Protein AF-A0A812JSF9-F1 (afdb_monomer)

Secondary structure (DSSP, 8-state):
-PPP---TTGGGGGS-HHHHHHHHHHH-S-EEEEEEEEEEETTEEEEEEEEEEEEEEE--EE-TTSS-EEEEEEE-TTTSPTTPEEPTTS-EEEEEEEE-TTTTT-TT-TTEEEEEETTEEEEEETTTTT-----EEEEEEE---PPP-

Solvent-accessible surface area (backbone atoms only — not comparable to full-atom values): 8329 Å² total; per-residue (Å²): 134,82,80,78,80,71,76,79,56,71,83,56,61,76,60,56,69,69,57,33,44,50,27,51,42,68,54,22,12,52,32,39,28,44,32,41,39,26,38,51,45,93,95,38,76,82,53,69,41,79,70,54,78,42,61,40,36,36,46,29,37,60,30,97,80,57,68,35,34,34,36,34,37,37,17,49,74,96,72,49,69,89,92,42,48,80,43,96,87,59,32,27,36,37,78,61,48,71,30,35,94,91,42,53,45,28,66,79,40,90,61,23,32,43,44,37,38,93,88,38,45,38,37,26,38,57,55,58,86,79,48,58,59,48,39,41,37,53,75,44,77,52,64,65,55,68,44,76,105

Foldseek 3Di:
DDDDPPPPVVVQQPDDLVQQVVLVLQQAFWWWFWKWKFAADDVHFADTDGDDTFIKIWHWAQDPVNAKTWIKIWGAPPPDDPPFDQDPVRITMDTQGIDGSVPPQPSPPPQKGKGGDHQWIKIDGPPVVRGHHIIMIGPDTDDGDRHRD

Mean predicted aligned error: 10.15 Å

Nearest PDB structures (foldseek):
  2y8g-assembly1_A  TM=5.205E-01  e=1.003E-01  Homo sapiens
  4nam-assembly1_A  TM=3.315E-01  e=2.553E+00  Bacillus anthracis
  3h2t-assembly1_A  TM=2.902E-01  e=2.296E+00  Tequatrovirus T4

Sequence (149 aa):
MAAAASSTWAPRAAAAAEVQWQHFLDLCGTWRGVWQRFGAEEGSSKVLKPTRHFQAFCVPCAAADGRSVHHVNRYPPLVAPPGGRKMANGLTEVDFGRFDPGSFQTPFGPQSQAVYGPGWAGIGPKDLQGSERIAVELVSRMAATTCKL

pLDDT: mean 70.13, std 16.52, range [29.77, 92.38]

Radius of gyration: 15.52 Å; Cα contacts (8 Å, |Δi|>4): 315; chains: 1; bounding box: 49×27×38 Å

Structure (mmCIF, N/CA/C/O backbone):
data_AF-A0A812JSF9-F1
#
_entry.id   AF-A0A812JSF9-F1
#
loop_
_atom_site.group_PDB
_atom_site.id
_atom_site.type_symbol
_atom_site.label_atom_id
_atom_site.label_alt_id
_atom_site.label_comp_id
_atom_site.label_asym_id
_atom_site.label_entity_id
_atom_site.label_seq_id
_atom_site.pdbx_PDB_ins_code
_atom_site.Cartn_x
_atom_site.Cartn_y
_atom_site.Cartn_z
_atom_site.occupancy
_atom_site.B_iso_or_equiv
_atom_site.auth_seq_id
_atom_site.auth_comp_id
_atom_site.auth_asym_id
_atom_site.auth_atom_id
_atom_site.pdbx_PDB_model_num
ATOM 1 N N . MET A 1 1 ? 30.347 -14.113 3.000 1.00 33.53 1 MET A N 1
ATOM 2 C CA . MET A 1 1 ? 29.769 -13.676 1.711 1.00 33.53 1 MET A CA 1
ATOM 3 C C . MET A 1 1 ? 28.290 -13.402 1.935 1.00 33.53 1 MET A C 1
ATOM 5 O O . MET A 1 1 ? 27.550 -14.348 2.160 1.00 33.53 1 MET A O 1
ATOM 9 N N . ALA A 1 2 ? 27.874 -12.135 1.986 1.00 29.77 2 ALA A N 1
ATOM 10 C CA . ALA A 1 2 ? 2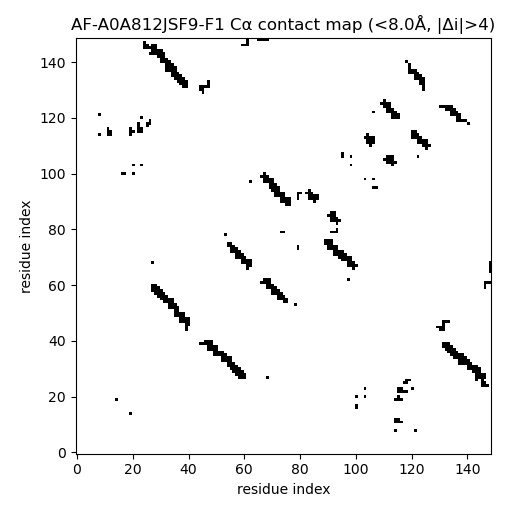6.455 -11.787 2.043 1.00 29.77 2 ALA A CA 1
ATOM 11 C C . ALA A 1 2 ? 25.884 -11.879 0.623 1.00 29.77 2 ALA A C 1
ATOM 13 O O . ALA A 1 2 ? 26.437 -11.274 -0.295 1.00 29.77 2 ALA A O 1
ATOM 14 N N . ALA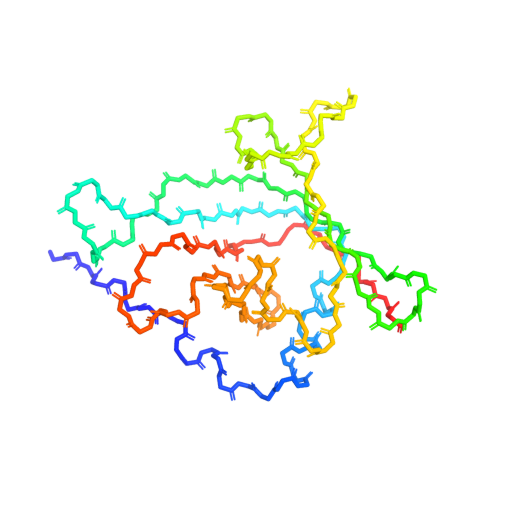 A 1 3 ? 24.830 -12.673 0.435 1.00 31.08 3 ALA A N 1
ATOM 15 C CA . ALA A 1 3 ? 24.120 -12.748 -0.832 1.00 31.08 3 ALA A CA 1
ATOM 16 C C . ALA A 1 3 ? 23.564 -11.357 -1.165 1.00 31.08 3 ALA A C 1
ATOM 18 O O . ALA A 1 3 ? 22.796 -10.792 -0.386 1.00 31.08 3 ALA A O 1
ATOM 19 N N . ALA A 1 4 ? 23.975 -10.797 -2.303 1.00 34.03 4 ALA A N 1
ATOM 20 C CA . ALA A 1 4 ? 23.327 -9.622 -2.856 1.00 34.03 4 ALA A CA 1
ATOM 21 C C . ALA A 1 4 ? 21.857 -9.984 -3.093 1.00 34.03 4 ALA A C 1
ATOM 23 O O . ALA A 1 4 ? 21.561 -10.918 -3.842 1.00 34.03 4 ALA A O 1
ATOM 24 N N . ALA A 1 5 ? 20.943 -9.285 -2.422 1.00 37.16 5 ALA A N 1
ATOM 25 C CA . ALA A 1 5 ? 19.525 -9.384 -2.714 1.00 37.16 5 ALA A CA 1
ATOM 26 C C . ALA A 1 5 ? 19.319 -8.858 -4.141 1.00 37.16 5 ALA A C 1
ATOM 28 O O . ALA A 1 5 ? 19.220 -7.655 -4.365 1.00 37.16 5 ALA A O 1
ATOM 29 N N . SER A 1 6 ? 19.337 -9.767 -5.118 1.00 38.78 6 SER A N 1
ATOM 30 C CA . SER A 1 6 ? 18.826 -9.518 -6.463 1.00 38.78 6 SER A CA 1
ATOM 31 C C . SER A 1 6 ? 17.451 -8.878 -6.302 1.00 38.78 6 SER A C 1
ATOM 33 O O . SER A 1 6 ? 16.586 -9.451 -5.637 1.00 38.78 6 SER A O 1
ATOM 35 N N . SER A 1 7 ? 17.264 -7.667 -6.829 1.00 44.03 7 SER A N 1
ATOM 36 C CA . SER A 1 7 ? 15.973 -6.993 -6.777 1.00 44.03 7 SER A CA 1
ATOM 37 C C . SER A 1 7 ? 14.973 -7.816 -7.595 1.00 44.03 7 SER A C 1
ATOM 39 O O . SER A 1 7 ? 14.888 -7.740 -8.818 1.00 44.03 7 SER A O 1
ATOM 41 N N . THR A 1 8 ? 14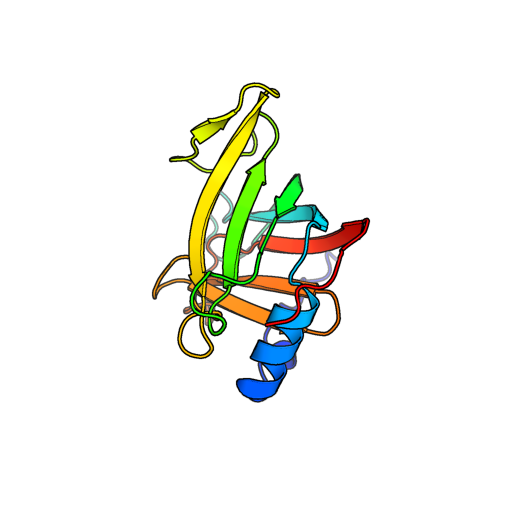.195 -8.635 -6.892 1.00 50.88 8 THR A N 1
ATOM 42 C CA . THR A 1 8 ? 13.180 -9.581 -7.391 1.00 50.88 8 THR A CA 1
ATOM 43 C C . THR A 1 8 ? 12.027 -8.928 -8.165 1.00 50.88 8 THR A C 1
ATOM 45 O O . THR A 1 8 ? 11.057 -9.597 -8.511 1.00 50.88 8 THR A O 1
ATOM 48 N N . TRP A 1 9 ? 12.110 -7.630 -8.449 1.00 46.62 9 TRP A N 1
ATOM 49 C CA . TRP A 1 9 ? 11.028 -6.798 -8.960 1.00 46.62 9 TRP A CA 1
ATOM 50 C C . TRP A 1 9 ? 10.959 -6.771 -10.485 1.00 46.62 9 TRP A C 1
ATOM 52 O O . TRP A 1 9 ? 9.864 -6.809 -11.041 1.00 46.62 9 TRP A O 1
ATOM 62 N N . ALA A 1 10 ? 12.105 -6.766 -11.172 1.00 41.28 10 ALA A N 1
ATOM 63 C CA . ALA A 1 10 ? 12.148 -6.633 -12.629 1.00 41.28 10 ALA A CA 1
ATOM 64 C C . ALA A 1 10 ? 11.430 -7.774 -13.390 1.00 41.28 10 ALA A C 1
ATOM 66 O O . ALA A 1 10 ? 10.684 -7.470 -14.320 1.00 41.28 10 ALA A O 1
ATOM 67 N N . PRO A 1 11 ? 11.533 -9.062 -12.990 1.00 48.16 11 PRO A N 1
ATOM 68 C CA . PRO A 1 11 ? 10.780 -10.137 -13.645 1.00 48.16 11 PRO A CA 1
ATOM 69 C C . PRO A 1 11 ? 9.269 -10.079 -13.370 1.00 48.16 11 PRO A C 1
ATOM 71 O O . PRO A 1 11 ? 8.486 -10.667 -14.109 1.00 48.16 11 PRO A O 1
ATOM 74 N N . ARG A 1 12 ? 8.845 -9.395 -12.296 1.00 52.34 12 ARG A N 1
ATOM 75 C CA . ARG A 1 12 ? 7.447 -9.359 -11.837 1.00 52.34 12 ARG A CA 1
ATOM 76 C C . ARG A 1 12 ? 6.608 -8.281 -12.541 1.00 52.34 12 ARG A C 1
ATOM 78 O O . ARG A 1 12 ? 5.386 -8.372 -12.528 1.00 52.34 12 ARG A O 1
ATOM 85 N N . ALA A 1 13 ? 7.246 -7.295 -13.176 1.00 53.09 13 ALA A N 1
ATOM 86 C CA . ALA A 1 13 ? 6.594 -6.177 -13.868 1.00 53.09 13 ALA A CA 1
ATOM 87 C C . ALA A 1 13 ? 6.141 -6.489 -15.313 1.00 53.09 13 ALA A C 1
ATOM 89 O O . ALA A 1 13 ? 5.535 -5.639 -15.955 1.00 53.09 13 ALA A O 1
ATOM 90 N N . ALA A 1 14 ? 6.431 -7.686 -15.839 1.00 53.03 14 ALA A N 1
ATOM 91 C CA . ALA A 1 14 ? 6.204 -8.034 -17.248 1.00 53.03 14 ALA A CA 1
ATOM 92 C C . ALA A 1 14 ? 4.752 -8.424 -17.605 1.00 53.03 14 ALA A C 1
ATOM 94 O O . ALA A 1 14 ? 4.473 -8.740 -18.761 1.00 53.03 14 ALA A O 1
ATOM 95 N N . ALA A 1 15 ? 3.826 -8.440 -16.643 1.00 66.31 15 ALA A N 1
ATOM 96 C CA . ALA A 1 15 ? 2.423 -8.742 -16.924 1.00 66.31 15 ALA A CA 1
ATOM 97 C C . ALA A 1 15 ? 1.698 -7.522 -17.522 1.00 66.31 15 ALA A C 1
ATOM 99 O O . ALA A 1 15 ? 1.963 -6.387 -17.127 1.00 66.31 15 ALA A O 1
ATOM 100 N N . ALA A 1 16 ? 0.761 -7.765 -18.446 1.00 81.88 16 ALA A N 1
ATOM 101 C CA . ALA A 1 16 ? -0.089 -6.724 -19.026 1.00 81.88 16 ALA A CA 1
ATOM 102 C C . ALA A 1 16 ? -0.850 -5.944 -17.935 1.00 81.88 16 ALA A C 1
ATOM 104 O O . ALA A 1 16 ? -1.161 -6.494 -16.872 1.00 81.88 16 ALA A O 1
ATOM 105 N N . ALA A 1 17 ? -1.157 -4.670 -18.195 1.00 82.75 17 ALA A N 1
ATOM 106 C CA . ALA A 1 17 ? -1.800 -3.783 -17.224 1.00 82.75 17 ALA A CA 1
ATOM 107 C C . ALA A 1 17 ? -3.144 -4.344 -16.726 1.00 82.75 17 ALA A C 1
ATOM 109 O O . ALA A 1 17 ? -3.468 -4.211 -15.550 1.00 82.75 17 ALA A O 1
ATOM 110 N N . GLU A 1 18 ? -3.879 -5.054 -17.580 1.00 85.88 18 GLU A N 1
ATOM 111 C CA . GLU A 1 18 ? -5.140 -5.720 -17.250 1.00 85.88 18 GLU A CA 1
ATOM 112 C C . GLU A 1 18 ? -4.948 -6.848 -16.225 1.00 85.88 18 GLU A C 1
ATOM 114 O O . GLU A 1 18 ? -5.745 -6.999 -15.300 1.00 85.88 18 GLU A O 1
ATOM 119 N N . VAL A 1 19 ? -3.864 -7.620 -16.347 1.00 87.62 19 VAL A N 1
ATOM 120 C CA . VAL A 1 19 ? -3.525 -8.699 -15.404 1.00 87.62 19 VAL A CA 1
ATOM 121 C C . VAL A 1 19 ? -3.093 -8.112 -14.061 1.00 87.62 19 VAL A C 1
ATOM 123 O O . VAL A 1 19 ? -3.524 -8.567 -13.004 1.00 87.62 19 VAL A O 1
ATOM 126 N N . GLN A 1 20 ? -2.276 -7.059 -14.101 1.00 86.75 20 GLN A N 1
ATOM 127 C CA . GLN A 1 20 ? -1.865 -6.298 -12.920 1.00 86.75 20 GLN A CA 1
ATOM 128 C C . GLN A 1 20 ? -3.074 -5.686 -12.196 1.00 86.75 20 GLN A C 1
ATOM 130 O O . GLN A 1 20 ? -3.147 -5.744 -10.968 1.00 86.75 20 GLN A O 1
ATOM 135 N N . TRP A 1 21 ? -4.039 -5.149 -12.947 1.00 87.62 21 TRP A N 1
ATOM 136 C CA . TRP A 1 21 ? -5.285 -4.617 -12.407 1.00 87.62 21 TRP A CA 1
ATOM 137 C C . TRP A 1 21 ? -6.105 -5.708 -11.722 1.00 87.62 21 TRP A C 1
ATOM 139 O O . TRP A 1 21 ? -6.514 -5.525 -10.579 1.00 87.62 21 TRP A O 1
ATOM 149 N N . GLN A 1 22 ? -6.268 -6.876 -12.350 1.00 86.69 22 GLN A N 1
ATOM 150 C CA . GLN A 1 22 ? -6.962 -7.997 -11.715 1.00 86.69 22 GLN A CA 1
ATOM 151 C C . GLN A 1 22 ? -6.280 -8.421 -10.406 1.00 86.69 22 GLN A C 1
ATOM 153 O O . GLN A 1 22 ? -6.957 -8.601 -9.401 1.00 86.69 22 GLN A O 1
ATOM 158 N N . HIS A 1 23 ? -4.947 -8.499 -10.369 1.00 85.25 23 HIS A N 1
ATOM 159 C CA . HIS A 1 23 ? -4.223 -8.794 -9.130 1.00 85.25 23 HIS A CA 1
ATOM 160 C C . HIS A 1 23 ? -4.410 -7.719 -8.054 1.00 85.25 23 HIS A C 1
ATOM 162 O O . HIS A 1 23 ? -4.542 -8.050 -6.878 1.00 85.25 23 HIS A O 1
ATOM 168 N N . PHE A 1 24 ? -4.467 -6.442 -8.432 1.00 85.00 24 PHE A N 1
ATOM 169 C CA . PHE A 1 24 ? -4.823 -5.365 -7.510 1.00 85.00 24 PHE A CA 1
ATOM 170 C C . PHE A 1 24 ? -6.252 -5.530 -6.959 1.00 85.00 24 PHE A C 1
ATOM 172 O O . PHE A 1 24 ? -6.471 -5.367 -5.756 1.00 85.00 24 PHE A O 1
ATOM 179 N N . LEU A 1 25 ? -7.215 -5.931 -7.795 1.00 83.38 25 LEU A N 1
ATOM 180 C CA . LEU A 1 25 ? -8.579 -6.244 -7.355 1.00 83.38 25 LEU A CA 1
ATOM 181 C C . LEU A 1 25 ? -8.647 -7.478 -6.450 1.00 83.38 25 LEU A C 1
ATOM 183 O O . LEU A 1 25 ? -9.375 -7.468 -5.463 1.00 83.38 25 LEU A O 1
ATOM 187 N N . ASP A 1 26 ? -7.848 -8.509 -6.714 1.00 79.81 26 ASP A N 1
ATOM 188 C CA . ASP A 1 26 ? -7.776 -9.717 -5.879 1.00 79.81 26 ASP A CA 1
ATOM 189 C C . ASP A 1 26 ? -7.190 -9.437 -4.489 1.00 79.81 26 ASP A C 1
ATOM 191 O O . ASP A 1 26 ? -7.419 -10.184 -3.525 1.00 79.81 26 ASP A O 1
ATOM 195 N N . LEU A 1 27 ? -6.407 -8.361 -4.388 1.00 75.19 27 LEU A N 1
ATOM 196 C CA . LEU A 1 27 ? -5.969 -7.836 -3.112 1.00 75.19 27 LEU A CA 1
ATOM 197 C C . LEU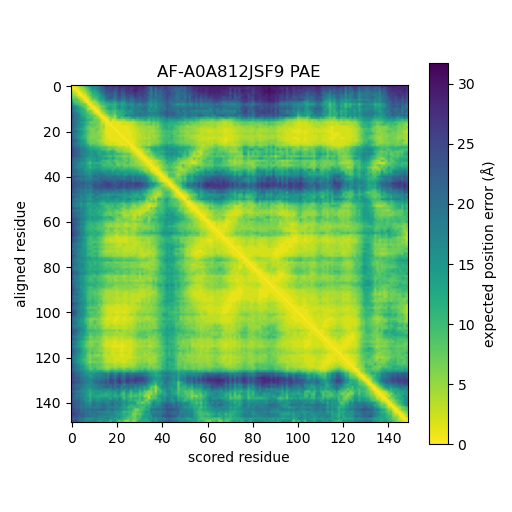 A 1 27 ? -7.102 -7.085 -2.421 1.00 75.19 27 LEU A C 1
ATOM 199 O O . LEU A 1 27 ? -7.140 -7.142 -1.200 1.00 75.19 27 LEU A O 1
ATOM 203 N N . CYS A 1 28 ? -8.035 -6.444 -3.134 1.00 70.31 28 CYS A N 1
ATOM 204 C CA . CYS A 1 28 ? -9.068 -5.609 -2.520 1.00 70.31 28 CYS A CA 1
ATOM 205 C C . CYS A 1 28 ? -9.815 -6.323 -1.383 1.00 70.31 28 CYS A C 1
ATOM 207 O O . CYS A 1 28 ? -10.229 -7.472 -1.525 1.00 70.31 28 CYS A O 1
ATOM 209 N N . GLY A 1 29 ? -9.981 -5.639 -0.251 1.00 66.56 29 GLY A N 1
ATOM 210 C CA . GLY A 1 29 ? -10.443 -6.227 1.000 1.00 66.56 29 GLY A CA 1
ATOM 211 C C . GLY A 1 29 ? -9.675 -5.744 2.219 1.00 66.56 29 GLY A C 1
ATOM 212 O O . GLY A 1 29 ? -8.640 -5.099 2.107 1.00 66.56 29 GLY A O 1
ATOM 213 N N . THR A 1 30 ? -10.155 -6.095 3.413 1.00 62.78 30 THR A N 1
ATOM 214 C CA . THR A 1 30 ? -9.400 -5.825 4.642 1.00 62.78 30 THR A CA 1
ATOM 215 C C . THR A 1 30 ? -8.260 -6.820 4.757 1.00 62.78 30 THR A C 1
ATOM 217 O O . THR A 1 30 ? -8.516 -7.984 5.057 1.00 62.78 30 THR A O 1
ATOM 220 N N . TRP A 1 31 ? -7.019 -6.380 4.580 1.00 70.25 31 TRP A N 1
ATOM 221 C CA . TRP A 1 31 ? -5.855 -7.221 4.835 1.00 70.25 31 TRP A CA 1
ATOM 222 C C . TRP A 1 31 ? -5.094 -6.752 6.064 1.00 70.25 31 TRP A C 1
ATOM 224 O O . TRP A 1 31 ? -4.887 -5.558 6.253 1.00 70.25 31 TRP A O 1
ATOM 234 N N . ARG A 1 32 ? -4.639 -7.695 6.891 1.00 65.00 32 ARG A N 1
ATOM 235 C CA . ARG A 1 32 ? -3.639 -7.454 7.936 1.00 65.00 32 ARG A CA 1
ATOM 236 C C . ARG A 1 32 ? -2.358 -8.155 7.519 1.00 65.00 32 ARG A C 1
ATOM 238 O O . ARG A 1 32 ? -2.367 -9.365 7.323 1.00 65.00 32 ARG A O 1
ATOM 245 N N . GLY A 1 33 ? -1.263 -7.422 7.390 1.00 64.88 33 GLY A N 1
ATOM 246 C CA . GLY A 1 33 ? -0.012 -8.002 6.906 1.00 64.88 33 GLY A CA 1
ATOM 247 C C . GLY A 1 33 ? 1.211 -7.453 7.598 1.00 64.88 33 GLY A C 1
ATOM 248 O O . GLY A 1 33 ? 1.127 -6.427 8.272 1.00 64.88 33 GLY A O 1
ATOM 249 N N . VAL A 1 34 ? 2.336 -8.146 7.435 1.00 65.81 34 VAL A N 1
ATOM 250 C CA . VAL A 1 34 ? 3.651 -7.592 7.753 1.00 65.81 34 VAL A CA 1
ATOM 251 C C . VAL A 1 34 ? 4.190 -6.895 6.512 1.00 65.81 34 VAL A C 1
ATOM 253 O O . VAL A 1 34 ? 4.285 -7.489 5.441 1.00 65.81 34 VAL A O 1
ATOM 256 N N . TRP A 1 35 ? 4.546 -5.632 6.679 1.00 70.44 35 TRP A N 1
ATOM 257 C CA . TRP A 1 35 ? 5.137 -4.790 5.658 1.00 70.44 35 TRP A CA 1
ATOM 258 C C . TRP A 1 35 ? 6.598 -4.551 5.977 1.00 70.44 35 TRP A C 1
ATOM 260 O O . TRP A 1 35 ? 6.951 -4.281 7.128 1.00 70.44 35 TRP A O 1
ATOM 270 N N . GLN A 1 36 ? 7.434 -4.598 4.952 1.00 66.19 36 GLN A N 1
ATOM 271 C CA . GLN A 1 36 ? 8.852 -4.308 5.076 1.00 66.19 36 GLN A CA 1
ATOM 272 C C . GLN A 1 36 ? 9.160 -2.985 4.388 1.00 66.19 36 GLN A C 1
ATOM 274 O O . GLN A 1 36 ? 8.990 -2.862 3.179 1.00 66.19 36 GLN A O 1
ATOM 279 N N . ARG A 1 37 ? 9.607 -1.990 5.164 1.00 65.94 37 ARG A N 1
ATOM 280 C CA . ARG A 1 37 ? 10.093 -0.717 4.622 1.00 65.94 37 ARG A CA 1
ATOM 281 C C . ARG A 1 37 ? 11.592 -0.804 4.390 1.00 65.94 37 ARG A C 1
ATOM 283 O O . ARG A 1 37 ? 12.349 -1.114 5.314 1.00 65.94 37 ARG A O 1
ATOM 290 N N . PHE A 1 38 ? 12.013 -0.465 3.188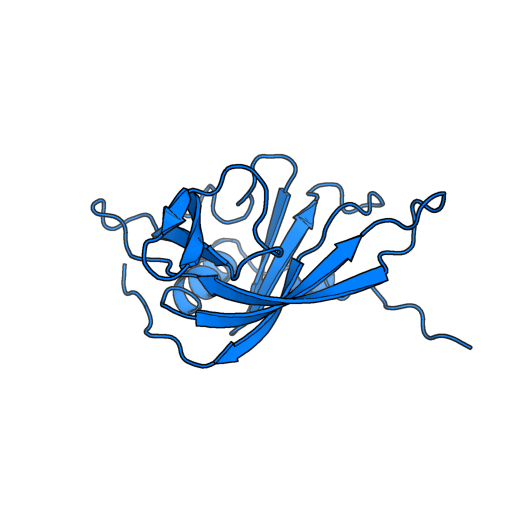 1.00 61.12 38 PHE A N 1
ATOM 291 C CA . PHE A 1 38 ? 13.416 -0.346 2.841 1.00 61.12 38 PHE A CA 1
ATOM 292 C C . PHE A 1 38 ? 13.835 1.126 2.852 1.00 61.12 38 PHE A C 1
ATOM 294 O O . PHE A 1 38 ? 13.083 1.981 2.397 1.00 61.12 38 PHE A O 1
ATOM 301 N N . GLY A 1 39 ? 15.005 1.446 3.396 1.00 57.12 39 GLY A N 1
ATOM 302 C CA . GLY A 1 39 ? 15.552 2.806 3.398 1.00 57.12 39 GLY A CA 1
ATOM 303 C C . GLY A 1 39 ? 16.957 2.830 2.811 1.00 57.12 39 GLY A C 1
ATOM 304 O O . GLY A 1 39 ? 17.655 1.818 2.878 1.00 57.12 39 GLY A O 1
ATOM 305 N N . ALA A 1 40 ? 17.359 3.974 2.255 1.00 51.97 40 ALA A N 1
ATOM 306 C CA . ALA A 1 40 ? 18.760 4.227 1.938 1.00 51.97 40 ALA A CA 1
ATOM 307 C C . ALA A 1 40 ? 19.555 4.349 3.247 1.00 51.97 40 ALA A C 1
ATOM 309 O O . ALA A 1 40 ? 19.082 4.964 4.206 1.00 51.97 40 ALA A O 1
ATOM 310 N N . GLU A 1 41 ? 20.739 3.749 3.298 1.00 50.84 41 GLU A N 1
ATOM 311 C CA . GLU A 1 41 ? 21.658 3.911 4.422 1.00 50.84 41 GLU A CA 1
ATOM 312 C C . GLU A 1 41 ? 22.245 5.331 4.420 1.00 50.84 41 GLU A C 1
ATOM 314 O O . GLU A 1 41 ? 22.484 5.925 3.365 1.00 50.84 41 GLU A O 1
ATOM 319 N N . GLU A 1 42 ? 22.467 5.902 5.604 1.00 50.75 42 GLU A N 1
ATOM 320 C CA . GLU A 1 42 ? 23.105 7.212 5.735 1.00 50.75 42 GLU A CA 1
ATOM 321 C C . GLU A 1 42 ? 24.505 7.157 5.093 1.00 50.75 42 GLU A C 1
ATOM 323 O O . GLU A 1 42 ? 25.371 6.401 5.523 1.00 50.75 42 GLU A O 1
ATOM 328 N N . GLY A 1 43 ? 24.704 7.900 4.000 1.00 51.00 43 GLY A N 1
ATOM 329 C CA . GLY A 1 43 ? 25.962 7.910 3.243 1.00 51.00 43 GLY A CA 1
ATOM 330 C C . GLY A 1 43 ? 26.122 6.830 2.160 1.00 51.00 43 GLY A C 1
ATOM 331 O O . GLY A 1 43 ? 27.149 6.825 1.484 1.00 51.00 43 GLY A O 1
ATOM 332 N N . SER A 1 44 ? 25.133 5.956 1.923 1.00 47.50 44 SER A N 1
ATOM 333 C CA . SER A 1 44 ? 25.169 4.963 0.834 1.00 47.50 44 SER A CA 1
ATOM 334 C C . SER A 1 44 ? 23.854 4.933 0.051 1.00 47.50 44 SER A C 1
ATOM 336 O O . SER A 1 44 ? 22.793 4.599 0.573 1.00 47.50 44 SER A O 1
ATOM 338 N N . SER A 1 45 ? 23.925 5.270 -1.239 1.00 52.81 45 SER A N 1
ATOM 339 C CA . SER A 1 45 ? 22.770 5.389 -2.141 1.00 52.81 45 SER A CA 1
ATOM 340 C C . SER A 1 45 ? 22.338 4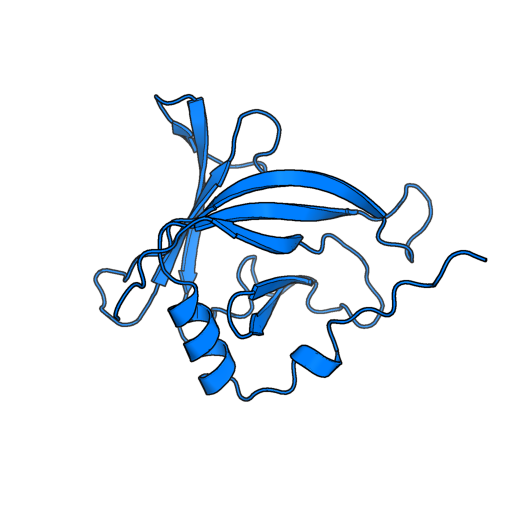.082 -2.820 1.00 52.81 45 SER A C 1
ATOM 342 O O . SER A 1 45 ? 21.505 4.137 -3.723 1.00 52.81 45 SER A O 1
ATOM 344 N N . LYS A 1 46 ? 22.932 2.935 -2.454 1.00 49.50 46 LYS A N 1
ATOM 345 C CA . LYS A 1 46 ? 22.860 1.700 -3.263 1.00 49.50 46 LYS A CA 1
ATOM 346 C C . LYS A 1 46 ? 22.544 0.409 -2.503 1.00 49.50 46 LYS A C 1
ATOM 348 O O . LYS A 1 46 ? 22.662 -0.666 -3.085 1.00 49.50 46 LYS A O 1
ATOM 353 N N . VAL A 1 47 ? 22.233 0.477 -1.206 1.00 51.81 47 VAL A N 1
ATOM 354 C CA . VAL A 1 47 ? 21.713 -0.703 -0.504 1.00 51.81 47 VAL A CA 1
ATOM 355 C C . VAL A 1 47 ? 20.502 -0.337 0.344 1.00 51.81 47 VAL A C 1
ATOM 357 O O . VAL A 1 47 ? 20.622 0.183 1.454 1.00 51.81 47 VAL A O 1
ATOM 360 N N . LEU A 1 48 ? 19.327 -0.701 -0.158 1.00 51.09 48 LEU A N 1
ATOM 361 C CA . LEU A 1 48 ? 18.088 -0.774 0.602 1.00 51.09 48 LEU A CA 1
ATOM 362 C C . LEU A 1 48 ? 18.213 -1.773 1.765 1.00 51.09 48 LEU A C 1
ATOM 364 O O . LEU A 1 48 ? 18.168 -2.988 1.564 1.00 51.09 48 LEU A O 1
ATOM 368 N N . LYS A 1 49 ? 18.321 -1.277 3.006 1.00 53.25 49 LYS A N 1
ATOM 369 C CA . LYS A 1 49 ? 18.278 -2.136 4.202 1.00 53.25 49 LYS A CA 1
ATOM 370 C C . LYS A 1 49 ? 16.843 -2.259 4.725 1.00 53.25 49 LYS A C 1
ATOM 372 O O . LYS A 1 49 ? 16.136 -1.248 4.806 1.00 53.25 49 LYS A O 1
ATOM 377 N N . PRO A 1 50 ? 16.394 -3.470 5.109 1.00 57.56 50 PRO A N 1
ATOM 378 C CA . PRO A 1 50 ? 15.164 -3.639 5.870 1.00 57.56 50 PRO A CA 1
ATOM 379 C C . PRO A 1 50 ? 15.248 -2.779 7.131 1.00 57.56 50 PRO A C 1
ATOM 381 O O . PRO A 1 50 ? 16.156 -2.959 7.939 1.00 57.56 50 PRO A O 1
ATOM 384 N N . THR A 1 51 ? 14.336 -1.827 7.297 1.00 60.75 51 THR A N 1
ATOM 385 C CA . THR A 1 51 ? 14.342 -0.972 8.491 1.00 60.75 51 THR A CA 1
ATOM 386 C C . THR A 1 51 ? 13.615 -1.676 9.625 1.00 60.75 51 THR A C 1
ATOM 388 O O . THR A 1 51 ? 14.246 -2.093 10.592 1.00 60.75 51 THR A O 1
ATOM 391 N N . ARG A 1 52 ? 12.293 -1.855 9.507 1.00 63.03 52 ARG A N 1
ATOM 392 C CA . ARG A 1 52 ? 11.470 -2.638 10.440 1.00 63.03 52 ARG A CA 1
ATOM 393 C C . ARG A 1 52 ? 10.257 -3.231 9.736 1.00 63.03 52 ARG A C 1
ATOM 395 O O . ARG A 1 52 ? 9.650 -2.591 8.877 1.00 63.03 52 ARG A O 1
ATOM 402 N N . HIS A 1 53 ? 9.885 -4.432 10.163 1.00 68.00 53 HIS A N 1
ATOM 403 C CA . HIS A 1 53 ? 8.561 -4.979 9.917 1.00 68.00 53 HIS A CA 1
ATOM 404 C C . HIS A 1 53 ? 7.516 -4.160 10.670 1.00 68.00 53 HIS A C 1
ATOM 406 O O . HIS A 1 53 ? 7.692 -3.864 11.853 1.00 68.00 53 HIS A O 1
ATOM 412 N N . PHE A 1 54 ? 6.418 -3.817 10.008 1.00 67.00 54 PHE A N 1
ATOM 413 C CA . PHE A 1 54 ? 5.263 -3.229 10.674 1.00 67.00 54 PHE A CA 1
ATOM 414 C C . PHE A 1 54 ? 3.980 -3.904 10.218 1.00 67.00 54 PHE A C 1
ATOM 416 O O . PHE A 1 54 ? 3.889 -4.407 9.102 1.00 67.00 54 PHE A O 1
ATOM 423 N N . GLN A 1 55 ? 2.980 -3.919 11.096 1.00 73.31 55 GLN A N 1
ATOM 424 C CA . GLN A 1 55 ? 1.644 -4.345 10.712 1.00 73.31 55 GLN A CA 1
ATOM 425 C C . GLN A 1 55 ? 0.839 -3.142 10.251 1.00 73.31 55 GLN A C 1
ATOM 427 O O . GLN A 1 55 ? 0.877 -2.099 10.896 1.00 73.31 55 GLN A O 1
ATOM 432 N N . ALA A 1 56 ? 0.104 -3.286 9.158 1.00 71.25 56 ALA A N 1
ATOM 433 C CA . ALA A 1 56 ? -0.919 -2.327 8.773 1.00 71.25 56 ALA A CA 1
ATOM 434 C C . ALA A 1 56 ? -2.148 -3.072 8.273 1.00 71.25 56 ALA A C 1
ATOM 436 O O . ALA A 1 56 ? -2.050 -4.202 7.777 1.00 71.25 56 ALA A O 1
ATOM 437 N N . PHE A 1 57 ? -3.288 -2.418 8.441 1.00 74.31 57 PHE A N 1
ATOM 438 C CA . PHE A 1 57 ? -4.535 -2.831 7.836 1.00 74.31 57 PHE A CA 1
ATOM 439 C C . PHE A 1 57 ? -4.712 -2.002 6.583 1.00 74.31 57 PHE A C 1
ATOM 441 O O . PHE A 1 57 ? -4.743 -0.784 6.720 1.00 74.31 57 PHE A O 1
ATOM 448 N N . CYS A 1 58 ? -4.855 -2.589 5.404 1.00 76.25 58 CYS A N 1
ATOM 449 C CA . CYS A 1 58 ? -5.459 -1.810 4.329 1.00 76.25 58 CYS A CA 1
ATOM 450 C C . CYS A 1 58 ? -6.859 -2.308 4.084 1.00 76.25 58 CYS A C 1
ATOM 452 O O . CYS A 1 58 ? -7.151 -3.490 4.242 1.00 76.25 58 CYS A O 1
ATOM 454 N N . VAL A 1 59 ? -7.717 -1.354 3.768 1.00 73.56 59 VAL A N 1
ATOM 455 C CA . VAL A 1 59 ? -9.142 -1.543 3.569 1.00 73.56 59 VAL A CA 1
ATOM 456 C C . VAL A 1 59 ? -9.518 -0.938 2.216 1.00 73.56 59 VAL A C 1
ATOM 458 O O . VAL A 1 59 ? -10.303 0.008 2.179 1.00 73.56 59 VAL A O 1
ATOM 461 N N . PRO A 1 60 ? -8.928 -1.391 1.092 1.00 75.06 60 PRO A N 1
ATOM 462 C CA . PRO A 1 60 ? -9.489 -1.075 -0.205 1.00 75.06 60 PRO A CA 1
ATOM 463 C C . PRO A 1 6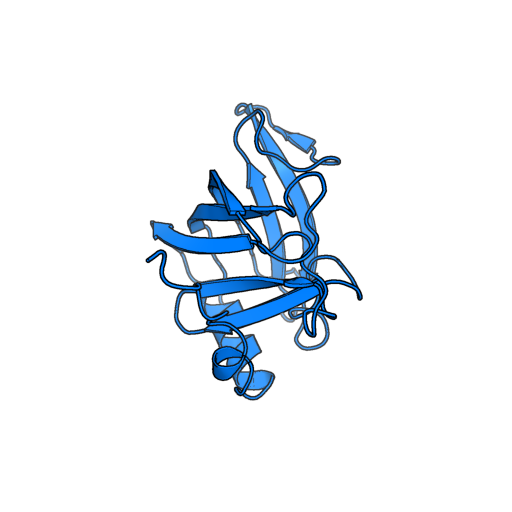0 ? -10.933 -1.541 -0.285 1.00 75.06 60 PRO A C 1
ATOM 465 O O . PRO A 1 60 ? -11.236 -2.687 0.049 1.00 75.06 60 PRO A O 1
ATOM 468 N N . CYS A 1 61 ? -11.804 -0.649 -0.731 1.00 79.25 61 CYS A N 1
ATOM 469 C CA . CYS A 1 61 ? -13.201 -0.933 -1.004 1.00 79.25 61 CYS A CA 1
ATOM 470 C C . CYS A 1 61 ? -13.583 -0.415 -2.390 1.00 79.25 61 CYS A C 1
ATOM 472 O O . CYS A 1 61 ? -12.989 0.537 -2.898 1.00 79.25 61 CYS A O 1
ATOM 474 N N . ALA A 1 62 ? -14.586 -1.046 -3.000 1.00 83.19 62 ALA A N 1
ATOM 475 C CA . ALA A 1 62 ? -15.211 -0.511 -4.201 1.00 83.19 62 ALA A CA 1
ATOM 476 C C . ALA A 1 62 ? -15.696 0.918 -3.922 1.00 83.19 62 ALA A C 1
ATOM 478 O O . ALA A 1 62 ? -16.417 1.157 -2.947 1.00 83.19 62 ALA A O 1
ATOM 479 N N . ALA A 1 63 ? -15.284 1.874 -4.749 1.00 85.00 63 ALA A N 1
ATOM 480 C CA . ALA A 1 63 ? -15.802 3.225 -4.666 1.00 85.00 63 ALA A CA 1
ATOM 481 C C . ALA A 1 63 ? -17.256 3.264 -5.157 1.00 85.00 63 A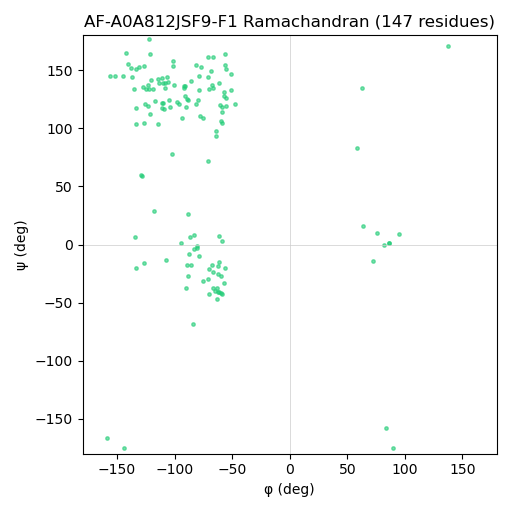LA A C 1
ATOM 483 O O . ALA A 1 63 ? -17.720 2.394 -5.893 1.00 85.00 63 ALA A O 1
ATOM 484 N N . ALA A 1 64 ? -17.978 4.322 -4.785 1.00 85.00 64 ALA A N 1
ATOM 485 C CA . ALA A 1 64 ? -19.379 4.506 -5.170 1.00 85.00 64 ALA A CA 1
ATOM 486 C C . ALA A 1 64 ? -19.607 4.604 -6.693 1.00 85.00 64 ALA A C 1
ATOM 488 O O . ALA A 1 64 ? -20.741 4.492 -7.147 1.00 85.00 64 ALA A O 1
ATOM 489 N N . ASP A 1 65 ? -18.550 4.827 -7.478 1.00 86.88 65 ASP A N 1
ATOM 490 C CA . ASP A 1 65 ? -18.612 4.861 -8.941 1.00 86.88 65 ASP A CA 1
ATOM 491 C C . ASP A 1 65 ? -18.649 3.464 -9.591 1.00 86.88 65 ASP A C 1
ATOM 493 O O . ASP A 1 65 ? -18.877 3.374 -10.798 1.00 86.88 65 ASP A O 1
ATOM 497 N N . GLY A 1 66 ? -18.422 2.390 -8.820 1.00 83.56 66 GLY A N 1
ATOM 498 C CA . GLY A 1 66 ? -18.366 1.010 -9.315 1.00 83.56 66 GLY A CA 1
ATOM 499 C C . GLY A 1 66 ? -17.224 0.744 -10.302 1.00 83.56 66 GLY A C 1
ATOM 500 O O . GLY A 1 66 ? -17.271 -0.221 -11.057 1.00 83.56 66 GLY A O 1
ATOM 501 N N . ARG A 1 67 ? -16.226 1.631 -10.372 1.00 86.38 67 ARG A N 1
ATOM 502 C CA . ARG A 1 67 ? -15.134 1.578 -11.360 1.00 86.38 67 ARG A CA 1
ATOM 503 C C . ARG A 1 67 ? -13.758 1.781 -10.747 1.00 86.38 67 ARG A C 1
ATOM 505 O O . ARG A 1 67 ? -12.765 1.408 -11.366 1.00 86.38 67 ARG A O 1
ATOM 512 N N . SER A 1 68 ? -13.695 2.372 -9.560 1.00 90.62 68 SER A N 1
ATOM 513 C CA . SER A 1 68 ? -12.458 2.612 -8.833 1.00 90.62 68 SER A CA 1
ATOM 514 C C . SER A 1 68 ? -12.469 1.942 -7.462 1.00 90.62 68 SER A C 1
ATOM 516 O O . SER A 1 68 ? -13.503 1.532 -6.933 1.00 90.62 68 SER A O 1
ATOM 518 N N . VAL A 1 69 ? -11.283 1.819 -6.879 1.00 89.06 69 VAL A N 1
ATOM 519 C CA . VAL A 1 69 ? -11.064 1.296 -5.531 1.00 89.06 69 VAL A CA 1
ATOM 520 C C . VAL A 1 69 ? -10.602 2.443 -4.650 1.00 89.06 69 VAL A C 1
ATOM 522 O O . VAL A 1 69 ? -9.573 3.055 -4.926 1.00 89.06 69 VAL A O 1
ATOM 525 N N . HIS A 1 70 ? -11.330 2.734 -3.575 1.00 89.25 70 HIS A N 1
ATOM 526 C CA . HIS A 1 70 ? -10.875 3.663 -2.542 1.00 89.25 70 HIS A CA 1
ATOM 527 C C . HIS A 1 70 ? -9.932 2.929 -1.595 1.00 89.25 70 HIS A C 1
ATOM 529 O O . HIS A 1 70 ? -10.327 1.933 -0.999 1.00 89.25 70 HIS A O 1
ATOM 535 N N . HIS A 1 71 ? -8.690 3.392 -1.468 1.00 86.56 71 HIS A N 1
ATOM 536 C CA . HIS A 1 71 ? -7.647 2.706 -0.711 1.00 86.56 71 HIS A CA 1
ATOM 537 C C . HIS A 1 71 ? -7.279 3.482 0.550 1.00 86.56 71 HIS A C 1
ATOM 539 O O . HIS A 1 71 ? -6.742 4.589 0.506 1.00 86.56 71 HIS A O 1
ATOM 545 N N . VAL A 1 72 ? -7.524 2.848 1.693 1.00 86.25 72 VAL A N 1
ATOM 546 C CA . VAL A 1 72 ? -7.229 3.405 3.010 1.00 86.25 72 VAL A CA 1
ATOM 547 C C . VAL A 1 72 ? -6.345 2.442 3.785 1.00 86.25 72 VAL A C 1
ATOM 549 O O . VAL A 1 72 ? -6.655 1.253 3.870 1.00 86.25 72 VAL A O 1
ATOM 552 N N . ASN A 1 73 ? -5.291 2.959 4.416 1.00 86.12 73 ASN A N 1
ATOM 553 C CA . ASN A 1 73 ? -4.429 2.177 5.299 1.00 86.12 73 ASN A CA 1
ATOM 554 C C . ASN A 1 73 ? -4.552 2.668 6.736 1.00 86.12 73 ASN A C 1
ATOM 556 O O . ASN A 1 73 ? -4.547 3.863 7.003 1.00 86.12 73 ASN A O 1
ATOM 560 N N . ARG A 1 74 ? -4.588 1.742 7.687 1.00 87.12 74 ARG A N 1
ATOM 561 C CA . ARG A 1 74 ? -4.580 2.008 9.120 1.00 87.12 74 ARG A CA 1
ATOM 562 C C . ARG A 1 74 ? -3.330 1.407 9.729 1.00 87.12 74 ARG A C 1
ATOM 564 O O . ARG A 1 74 ? -3.073 0.207 9.627 1.00 87.12 74 ARG A O 1
ATOM 571 N N . TYR A 1 75 ? -2.569 2.261 10.385 1.00 85.69 75 TYR A N 1
ATOM 572 C CA . TYR A 1 75 ? -1.283 1.950 10.979 1.00 85.69 75 TYR A CA 1
ATOM 573 C C . TYR A 1 75 ? -1.394 1.999 12.506 1.00 85.69 75 TYR A C 1
ATOM 575 O O . TYR A 1 75 ? -2.082 2.872 13.040 1.00 85.69 75 TYR A O 1
ATOM 583 N N . PRO A 1 76 ? -0.700 1.113 13.231 1.00 84.56 76 PRO A N 1
ATOM 584 C CA . PRO A 1 76 ? -0.446 1.292 14.651 1.00 84.56 76 PRO A CA 1
ATOM 585 C C . PRO A 1 76 ? 0.268 2.624 14.947 1.00 84.56 76 PRO A C 1
ATOM 587 O O . PRO A 1 76 ? 0.877 3.228 14.051 1.00 84.56 76 PRO A O 1
ATOM 590 N N . PRO A 1 77 ? 0.261 3.066 16.215 1.00 77.94 77 PRO A N 1
ATOM 591 C CA . PRO A 1 77 ? 1.079 4.189 16.654 1.00 77.94 77 PRO A CA 1
ATOM 592 C C . PRO A 1 77 ? 2.553 4.016 16.246 1.00 77.94 77 PRO A C 1
ATOM 594 O O . PRO A 1 77 ? 3.070 2.902 16.223 1.00 77.94 77 PRO A O 1
ATOM 597 N N . LEU A 1 78 ? 3.236 5.128 15.953 1.00 79.69 78 LEU A N 1
ATOM 598 C CA . LEU A 1 78 ? 4.679 5.224 15.642 1.00 79.69 78 LEU A CA 1
ATOM 599 C C . LEU A 1 78 ? 5.147 4.694 14.275 1.00 79.69 78 LEU A C 1
ATOM 601 O O . LEU A 1 78 ? 6.265 5.010 13.876 1.00 79.69 78 LEU A O 1
ATOM 605 N N . VAL A 1 79 ? 4.333 3.929 13.543 1.00 79.19 79 VAL A N 1
ATOM 606 C CA . VAL A 1 79 ? 4.724 3.392 12.216 1.00 79.19 79 VAL A CA 1
ATOM 607 C C . VAL A 1 79 ? 4.011 4.069 11.043 1.00 79.19 79 VAL A C 1
ATOM 609 O O . VAL A 1 79 ? 4.425 3.912 9.888 1.00 79.19 79 VAL A O 1
ATOM 612 N N . ALA A 1 80 ? 2.961 4.836 11.340 1.00 78.69 80 ALA A N 1
ATOM 613 C CA . ALA A 1 80 ? 2.192 5.583 10.358 1.00 78.69 80 ALA A CA 1
ATOM 614 C C . ALA A 1 80 ? 3.060 6.621 9.626 1.00 78.69 80 ALA A C 1
ATOM 616 O O . ALA A 1 80 ? 3.872 7.294 10.269 1.00 78.69 80 ALA A O 1
ATOM 617 N N . PRO A 1 81 ? 2.893 6.786 8.303 1.00 73.56 81 PRO A N 1
ATOM 618 C CA . PRO A 1 81 ? 3.499 7.905 7.601 1.00 73.56 81 PRO A CA 1
ATOM 619 C C . PRO A 1 81 ? 2.874 9.242 8.059 1.00 73.56 81 PRO A C 1
ATOM 621 O O . PRO A 1 81 ? 1.783 9.255 8.644 1.00 73.56 81 PRO A O 1
ATOM 624 N N . PRO A 1 82 ? 3.554 10.375 7.808 1.00 74.44 82 PRO A N 1
ATOM 625 C CA . PRO A 1 82 ? 3.004 11.702 8.073 1.00 74.44 82 PR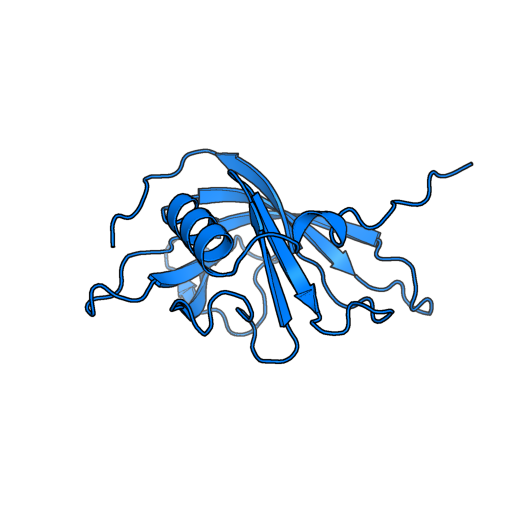O A CA 1
ATOM 626 C C . PRO A 1 82 ? 1.668 11.935 7.349 1.00 74.44 82 PRO A C 1
ATOM 628 O O . PRO A 1 82 ? 1.413 11.343 6.304 1.00 74.44 82 PRO A O 1
ATOM 631 N N . GLY A 1 83 ? 0.831 12.826 7.888 1.00 78.06 83 GLY A N 1
ATOM 632 C CA . GLY A 1 83 ? -0.426 13.244 7.246 1.00 78.06 83 GLY A CA 1
ATOM 633 C C . GLY A 1 83 ? -1.646 12.357 7.522 1.00 78.06 83 GLY A C 1
ATOM 634 O O . GLY A 1 83 ? -2.728 12.651 7.028 1.00 78.06 83 GLY A O 1
ATOM 635 N N . GLY A 1 84 ? -1.508 11.299 8.327 1.00 85.62 84 GLY A N 1
ATOM 636 C CA . GLY A 1 84 ? -2.637 10.454 8.715 1.00 85.62 84 GLY A CA 1
ATOM 637 C C . GLY A 1 84 ? -3.545 11.055 9.798 1.00 85.62 84 GLY A C 1
ATOM 638 O O . GLY A 1 84 ? -3.114 11.820 10.663 1.00 85.62 84 GLY A O 1
ATOM 639 N N . ARG A 1 85 ? -4.815 10.642 9.790 1.00 92.19 85 ARG A N 1
ATOM 640 C CA . ARG A 1 85 ? -5.846 10.976 10.777 1.00 92.19 85 ARG A CA 1
ATOM 641 C C . ARG A 1 85 ? -5.839 9.971 11.929 1.00 92.19 85 ARG A C 1
ATOM 643 O O . ARG A 1 85 ? -6.009 8.773 11.715 1.00 92.19 85 ARG A O 1
ATOM 650 N N . LYS A 1 86 ? -5.704 10.443 13.170 1.00 92.38 86 LYS A N 1
ATOM 651 C CA . LYS A 1 86 ? -5.830 9.584 14.362 1.00 92.38 86 LYS A CA 1
ATOM 652 C C . LYS A 1 86 ? -7.282 9.137 14.562 1.00 92.38 86 LYS A C 1
ATOM 654 O O . LYS A 1 86 ? -8.198 9.953 14.503 1.00 92.38 86 LYS A O 1
ATOM 659 N N . MET A 1 87 ? -7.479 7.852 14.828 1.00 91.25 87 MET A N 1
ATOM 660 C CA . MET A 1 87 ? -8.774 7.228 15.095 1.00 91.25 87 MET A CA 1
ATOM 661 C C . MET A 1 87 ? -8.982 6.994 16.599 1.00 91.25 87 MET A C 1
ATOM 663 O O . MET A 1 87 ? -8.024 6.862 17.359 1.00 91.25 87 MET A O 1
ATOM 667 N N . ALA A 1 88 ? -10.243 6.862 17.026 1.00 90.19 88 ALA A N 1
ATOM 668 C CA . ALA A 1 88 ? -10.603 6.605 18.427 1.00 90.19 88 ALA A CA 1
ATOM 669 C C . ALA A 1 88 ? -10.059 5.268 18.974 1.00 90.19 88 ALA A C 1
ATOM 671 O O . ALA A 1 88 ? -9.823 5.139 20.169 1.00 90.19 88 ALA A O 1
ATOM 672 N N . ASN A 1 89 ? -9.813 4.286 18.100 1.00 87.25 89 ASN A N 1
ATOM 673 C CA . ASN A 1 89 ? -9.214 2.994 18.457 1.00 87.25 89 ASN A CA 1
ATOM 674 C C . ASN A 1 89 ? -7.672 3.028 18.538 1.00 87.25 89 ASN A C 1
ATOM 676 O O . ASN A 1 89 ? -7.043 1.976 18.632 1.00 87.25 89 ASN A O 1
ATOM 680 N N . GLY A 1 90 ? -7.057 4.213 18.450 1.00 88.69 90 GLY A N 1
ATOM 681 C CA . GLY A 1 90 ? -5.608 4.399 18.538 1.00 88.69 90 GLY A CA 1
ATOM 682 C C . GLY A 1 90 ? -4.833 4.141 17.241 1.00 88.69 90 GLY A C 1
ATOM 683 O O . GLY A 1 90 ? -3.614 4.308 17.237 1.00 88.69 90 GLY A O 1
ATOM 684 N N . LEU A 1 91 ? -5.495 3.764 16.141 1.00 89.50 91 LEU A N 1
ATOM 685 C CA . LEU A 1 91 ? -4.852 3.646 14.829 1.00 89.50 91 LEU A CA 1
ATOM 686 C C . LEU A 1 91 ? -4.727 5.013 14.143 1.00 89.50 91 LEU A C 1
ATOM 688 O O . LEU A 1 91 ? -5.524 5.920 14.376 1.00 89.50 91 LEU A O 1
ATOM 692 N N . THR A 1 92 ? -3.752 5.144 13.251 1.00 90.88 92 THR A N 1
ATOM 693 C CA . THR A 1 92 ? -3.635 6.277 12.329 1.00 90.88 92 THR A CA 1
ATOM 694 C C . THR A 1 92 ? -4.074 5.832 10.942 1.00 90.88 92 THR A C 1
ATOM 696 O O . THR A 1 92 ? -3.468 4.938 10.356 1.00 90.88 92 THR A O 1
ATOM 699 N N . GLU A 1 93 ? -5.122 6.455 10.422 1.00 90.88 93 GLU A N 1
ATOM 700 C CA . GLU A 1 93 ? -5.669 6.213 9.093 1.00 90.88 93 GLU A CA 1
ATOM 701 C C . GLU A 1 93 ? -5.037 7.153 8.067 1.00 90.88 93 GLU A C 1
ATOM 703 O O . GLU A 1 93 ? -4.914 8.351 8.305 1.00 90.88 93 GLU A O 1
ATOM 708 N N . VAL A 1 94 ? -4.640 6.618 6.922 1.00 87.50 94 VAL A N 1
ATOM 709 C CA . VAL A 1 94 ? -4.076 7.359 5.798 1.00 87.50 94 VAL A CA 1
ATOM 710 C C . VAL A 1 94 ? -4.909 7.013 4.578 1.00 87.50 94 VAL A C 1
ATOM 712 O O . VAL A 1 94 ? -5.031 5.839 4.221 1.00 87.50 94 VAL A O 1
ATOM 715 N N . ASP A 1 95 ? -5.503 8.037 3.980 1.00 88.75 95 ASP A N 1
ATOM 716 C CA . ASP A 1 95 ? -6.276 7.923 2.751 1.00 88.75 95 ASP A CA 1
ATOM 717 C C . ASP A 1 95 ? -5.340 8.134 1.557 1.00 88.75 95 ASP A C 1
ATOM 719 O O . ASP A 1 95 ? -4.720 9.192 1.434 1.00 88.75 95 ASP A O 1
ATOM 723 N N . PHE A 1 96 ? -5.211 7.116 0.708 1.00 84.81 96 PHE A N 1
ATOM 724 C CA . PHE A 1 96 ? -4.408 7.180 -0.514 1.00 84.81 96 PHE A CA 1
ATOM 725 C C . PHE A 1 96 ? -5.234 7.556 -1.747 1.00 84.81 96 PHE A C 1
ATOM 727 O O . PHE A 1 96 ? -4.690 7.671 -2.843 1.00 84.81 96 PHE A O 1
ATOM 734 N N . GLY A 1 97 ? -6.534 7.794 -1.574 1.00 89.06 97 GLY A N 1
ATOM 735 C CA . GLY A 1 97 ? -7.444 8.173 -2.636 1.00 89.06 97 GLY A CA 1
ATOM 736 C C . GLY A 1 97 ? -7.982 6.975 -3.410 1.00 89.06 97 GLY A C 1
ATOM 737 O O . GLY A 1 97 ? -8.069 5.851 -2.909 1.00 89.06 97 GLY A O 1
ATOM 738 N N . ARG A 1 98 ? -8.426 7.248 -4.637 1.00 91.44 98 ARG A N 1
ATOM 739 C CA . ARG A 1 98 ? -9.074 6.267 -5.507 1.00 91.44 98 ARG A CA 1
ATOM 740 C C . ARG A 1 98 ? -8.136 5.832 -6.615 1.00 91.44 98 ARG A C 1
ATOM 742 O O . ARG A 1 98 ? -7.448 6.665 -7.197 1.00 91.44 98 ARG A O 1
ATOM 749 N N . PHE A 1 99 ? -8.174 4.543 -6.916 1.00 90.94 99 PHE A N 1
ATOM 750 C CA . PHE A 1 99 ? -7.393 3.929 -7.975 1.00 90.94 99 PHE A CA 1
ATOM 751 C C . PHE A 1 99 ? -8.300 3.301 -9.017 1.00 90.94 99 PHE A C 1
ATOM 753 O O . PHE A 1 99 ? -9.243 2.582 -8.692 1.00 90.94 99 PHE A O 1
ATOM 760 N N . ASP A 1 100 ? -7.981 3.571 -10.269 1.00 92.06 100 ASP A N 1
ATOM 761 C CA . ASP A 1 100 ? -8.602 3.012 -11.461 1.00 92.06 100 ASP A CA 1
ATOM 762 C C . ASP A 1 100 ? -7.522 2.307 -12.311 1.00 92.06 100 ASP A C 1
ATOM 764 O O . ASP A 1 100 ? -6.331 2.367 -11.964 1.00 92.06 100 ASP A O 1
ATOM 768 N N . PRO A 1 101 ? -7.884 1.661 -13.436 1.00 89.88 101 PRO A N 1
ATOM 769 C CA . PRO A 1 101 ? -6.901 1.019 -14.306 1.00 89.88 101 PRO A CA 1
ATOM 770 C C . PRO A 1 101 ? -5.780 1.945 -14.813 1.00 89.88 101 PRO A C 1
ATOM 772 O O . PRO A 1 101 ? -4.729 1.452 -15.211 1.00 89.88 101 PRO A O 1
ATOM 775 N N . GLY A 1 102 ? -5.965 3.271 -14.800 1.00 90.12 102 GLY A N 1
ATOM 776 C CA . GLY A 1 102 ? -4.957 4.242 -15.234 1.00 90.12 102 GLY A CA 1
ATOM 777 C C . GLY A 1 102 ? -4.000 4.711 -14.132 1.00 90.12 102 GLY A C 1
ATOM 778 O O . GLY A 1 102 ? -2.946 5.261 -14.443 1.00 90.12 102 GLY A O 1
ATOM 779 N N . SER A 1 103 ? -4.341 4.509 -12.856 1.00 90.00 103 SER A N 1
ATOM 780 C CA . SER A 1 103 ? -3.645 5.130 -11.713 1.00 90.00 103 SER A CA 1
ATOM 781 C C . SER A 1 103 ? -3.154 4.150 -10.644 1.00 90.00 103 SER A C 1
ATOM 783 O O . SER A 1 103 ? -2.294 4.510 -9.837 1.00 90.00 103 SER A O 1
ATOM 785 N N . PHE A 1 104 ? -3.643 2.907 -10.635 1.00 88.44 104 PHE A N 1
ATOM 786 C CA . PHE A 1 104 ? -3.328 1.922 -9.590 1.00 88.44 104 PHE A CA 1
ATOM 787 C C . PHE A 1 104 ? -1.834 1.596 -9.465 1.00 88.44 104 PHE A C 1
ATOM 789 O O . PHE A 1 104 ? -1.357 1.274 -8.381 1.00 88.44 104 PHE A O 1
ATOM 796 N N . GLN A 1 105 ? -1.070 1.736 -10.550 1.00 87.44 105 GLN A N 1
ATOM 797 C CA . GLN A 1 105 ? 0.374 1.504 -10.537 1.00 87.44 105 GLN A CA 1
ATOM 798 C C . GLN A 1 105 ? 1.183 2.681 -9.988 1.00 87.44 105 GLN A C 1
ATOM 800 O O . GLN A 1 105 ? 2.394 2.557 -9.878 1.00 87.44 105 GLN A O 1
ATOM 805 N N . THR A 1 106 ? 0.572 3.810 -9.630 1.00 86.69 106 THR A N 1
ATOM 806 C CA . THR A 1 106 ? 1.278 4.982 -9.083 1.00 86.69 106 THR A CA 1
ATOM 807 C C . THR A 1 106 ? 0.625 5.459 -7.779 1.00 86.69 106 THR A C 1
ATOM 809 O O . THR A 1 106 ? 0.162 6.601 -7.702 1.00 86.69 106 THR A O 1
ATOM 812 N N . PRO A 1 107 ? 0.551 4.607 -6.737 1.00 78.75 107 PRO A N 1
ATOM 813 C CA . PRO A 1 107 ? -0.298 4.848 -5.570 1.00 78.75 107 PRO A CA 1
ATOM 814 C C . PRO A 1 107 ? 0.128 6.035 -4.700 1.00 78.75 107 PRO A C 1
ATOM 816 O O . PRO A 1 107 ? -0.669 6.537 -3.915 1.00 78.75 107 PRO A O 1
ATOM 819 N N . PHE A 1 108 ? 1.371 6.502 -4.836 1.00 76.62 108 PHE A N 1
ATOM 820 C CA . PHE A 1 108 ? 1.899 7.678 -4.138 1.00 76.62 108 PHE A CA 1
ATOM 821 C C . PHE A 1 108 ? 2.305 8.785 -5.126 1.00 76.62 108 PHE A C 1
ATOM 823 O O . PHE A 1 108 ? 3.215 9.570 -4.865 1.00 76.62 108 PHE A O 1
ATOM 830 N N . GLY A 1 109 ? 1.640 8.834 -6.284 1.00 78.88 109 GLY A N 1
ATOM 831 C CA . GLY A 1 109 ? 1.875 9.819 -7.335 1.00 78.88 109 GLY A CA 1
ATOM 832 C C . GLY A 1 109 ? 2.938 9.405 -8.364 1.00 78.88 109 GLY A C 1
ATOM 833 O O . GLY A 1 109 ? 3.457 8.285 -8.311 1.00 78.88 109 GLY A O 1
ATOM 834 N N . PRO A 1 110 ? 3.291 10.304 -9.306 1.00 78.56 110 PRO A N 1
ATOM 835 C CA . PRO A 1 110 ? 4.069 9.975 -10.511 1.00 78.56 110 PRO A CA 1
ATOM 836 C C . PRO A 1 110 ? 5.483 9.437 -10.266 1.00 78.56 110 PRO A C 1
ATOM 838 O O . PRO A 1 110 ? 6.081 8.852 -11.167 1.00 78.56 110 PRO A O 1
ATOM 841 N N . GLN A 1 111 ? 6.027 9.666 -9.069 1.00 73.06 111 GLN A N 1
ATOM 842 C CA . GLN A 1 111 ? 7.349 9.195 -8.656 1.00 73.06 111 GLN A CA 1
ATOM 843 C C . GLN A 1 111 ? 7.320 7.785 -8.063 1.00 73.06 111 GLN A C 1
ATOM 845 O O . GLN A 1 111 ? 8.378 7.221 -7.816 1.00 73.06 111 GLN A O 1
ATOM 850 N N . SER A 1 112 ? 6.138 7.215 -7.831 1.00 75.25 112 SER A N 1
ATOM 851 C CA . SER A 1 112 ? 5.972 5.851 -7.333 1.00 75.25 112 SER A CA 1
ATOM 852 C C . SER A 1 112 ? 5.597 4.891 -8.456 1.00 75.25 112 SER A C 1
ATOM 854 O O . SER A 1 112 ? 4.988 5.293 -9.446 1.00 75.25 112 SER A O 1
ATOM 856 N N . GLN A 1 113 ? 5.936 3.621 -8.280 1.00 83.00 113 GLN A N 1
ATOM 857 C CA . GLN A 1 113 ? 5.488 2.511 -9.094 1.00 83.00 113 GLN A CA 1
ATOM 858 C C . GLN A 1 113 ? 5.082 1.337 -8.202 1.00 83.00 113 GLN A C 1
ATOM 860 O O . GLN A 1 113 ? 5.803 0.967 -7.275 1.00 83.00 113 GLN A O 1
ATOM 865 N N . ALA A 1 114 ? 3.933 0.744 -8.498 1.00 82.50 114 ALA A N 1
ATOM 866 C CA . ALA A 1 114 ? 3.445 -0.470 -7.880 1.00 82.50 114 ALA A CA 1
ATOM 867 C C . ALA A 1 114 ? 3.382 -1.613 -8.893 1.00 82.50 114 ALA A C 1
ATOM 869 O O . ALA A 1 114 ? 3.032 -1.420 -10.059 1.00 82.50 114 ALA A O 1
ATOM 870 N N . VAL A 1 115 ? 3.721 -2.805 -8.417 1.00 82.62 115 VAL A N 1
ATOM 871 C CA . VAL A 1 115 ? 3.610 -4.068 -9.139 1.00 82.62 115 VAL A CA 1
ATOM 872 C C . VAL A 1 115 ? 2.826 -5.033 -8.264 1.00 82.62 115 VAL A C 1
ATOM 874 O O . VAL A 1 115 ? 3.059 -5.147 -7.060 1.00 82.62 115 VAL A O 1
ATOM 877 N N . TYR A 1 116 ? 1.901 -5.735 -8.890 1.00 80.88 116 TYR A N 1
ATOM 878 C CA . TYR A 1 116 ? 0.953 -6.639 -8.276 1.00 80.88 116 TYR A CA 1
ATOM 879 C C . TYR A 1 116 ? 1.135 -8.033 -8.856 1.00 80.88 116 TYR A C 1
ATOM 881 O O . TYR A 1 116 ? 1.367 -8.215 -10.051 1.00 80.88 116 TYR A O 1
ATOM 889 N N . GLY A 1 117 ? 1.014 -9.039 -8.007 1.00 78.44 117 GLY A N 1
ATOM 890 C CA . GLY A 1 117 ? 0.921 -10.418 -8.447 1.00 78.44 117 GLY A CA 1
ATOM 891 C C . GLY A 1 117 ? -0.031 -11.204 -7.561 1.00 78.44 117 GLY A C 1
ATOM 892 O O . GLY A 1 117 ? -0.660 -10.635 -6.666 1.00 78.44 117 GLY A O 1
ATOM 893 N N . PRO A 1 118 ? -0.151 -12.520 -7.785 1.00 79.31 118 PRO A N 1
ATOM 894 C CA . PRO A 1 118 ? -1.097 -13.346 -7.049 1.00 79.31 118 PRO A CA 1
ATOM 895 C C . PRO A 1 118 ? -0.832 -13.296 -5.536 1.00 79.31 118 PRO A C 1
ATOM 897 O O . PRO A 1 118 ? 0.121 -13.892 -5.038 1.00 79.31 118 PRO A O 1
ATOM 900 N N . GLY A 1 119 ? -1.673 -12.562 -4.802 1.00 74.50 119 GLY A N 1
ATOM 901 C CA . GLY A 1 119 ? -1.603 -12.443 -3.344 1.00 74.50 119 GLY A CA 1
ATOM 902 C C . GLY A 1 119 ? -0.494 -11.541 -2.789 1.00 74.50 119 GLY A C 1
ATOM 903 O O . GLY A 1 119 ? -0.302 -11.536 -1.573 1.00 74.50 119 GLY A O 1
ATOM 904 N N . TRP A 1 120 ? 0.210 -10.769 -3.623 1.00 75.19 120 TRP A N 1
ATOM 905 C CA . TRP A 1 120 ? 1.264 -9.854 -3.172 1.00 75.19 120 TRP A CA 1
ATOM 906 C C . TRP A 1 120 ? 1.250 -8.529 -3.945 1.00 75.19 120 TRP A C 1
ATOM 908 O O . TRP A 1 120 ? 0.797 -8.450 -5.086 1.00 75.19 120 TRP A O 1
ATOM 918 N N . ALA A 1 121 ? 1.789 -7.489 -3.313 1.00 76.56 121 ALA A N 1
ATOM 919 C CA . ALA A 1 121 ? 2.051 -6.201 -3.937 1.00 76.56 121 ALA A CA 1
ATOM 920 C C . ALA A 1 121 ? 3.418 -5.684 -3.500 1.00 76.56 121 ALA A C 1
ATOM 922 O O . ALA A 1 121 ? 3.830 -5.850 -2.347 1.00 76.56 121 ALA A O 1
ATOM 923 N N . GLY A 1 122 ? 4.092 -5.025 -4.428 1.00 76.31 122 GLY A N 1
ATOM 924 C CA . GLY A 1 122 ? 5.281 -4.243 -4.172 1.00 76.31 122 GLY A CA 1
ATOM 925 C C . GLY A 1 122 ? 5.052 -2.812 -4.637 1.00 76.31 122 GLY A C 1
ATOM 926 O O . GLY A 1 122 ? 4.576 -2.599 -5.745 1.00 76.31 122 GLY A O 1
ATOM 927 N N . ILE A 1 123 ? 5.408 -1.831 -3.810 1.00 76.38 123 ILE A N 1
ATOM 928 C CA . ILE A 1 123 ? 5.429 -0.414 -4.180 1.00 76.38 123 ILE A CA 1
ATOM 929 C C . ILE A 1 123 ? 6.831 0.169 -3.952 1.00 76.38 123 ILE A C 1
ATOM 931 O O . ILE A 1 123 ? 7.438 -0.097 -2.918 1.00 76.38 123 ILE A O 1
ATOM 935 N N . GLY A 1 124 ? 7.339 0.980 -4.876 1.00 72.19 124 GLY A N 1
ATOM 936 C CA . GLY A 1 124 ? 8.616 1.694 -4.754 1.00 72.19 124 GLY A CA 1
ATOM 937 C C . GLY A 1 124 ? 8.691 2.911 -5.684 1.00 72.19 124 GLY A C 1
ATOM 938 O O . GLY A 1 124 ? 7.657 3.324 -6.200 1.00 72.19 124 GLY A O 1
ATOM 939 N N . PRO A 1 125 ? 9.866 3.518 -5.903 1.00 68.38 125 PRO A N 1
ATOM 940 C CA . PRO A 1 125 ? 10.045 4.594 -6.880 1.00 68.38 125 PRO A CA 1
ATOM 941 C C . PRO A 1 125 ? 9.908 4.132 -8.332 1.00 68.38 125 PRO A C 1
ATOM 943 O O . PRO A 1 125 ? 10.269 3.010 -8.677 1.00 68.38 125 PRO A O 1
ATOM 946 N N . LYS A 1 126 ? 9.440 5.015 -9.213 1.00 68.38 126 LYS A N 1
ATOM 947 C CA . LYS A 1 126 ? 9.320 4.755 -10.658 1.00 68.38 126 LYS A CA 1
ATOM 948 C C . LYS A 1 126 ? 10.680 4.698 -11.364 1.00 68.38 126 LYS A C 1
ATOM 950 O O . LYS A 1 126 ? 10.852 3.990 -12.349 1.00 68.38 126 LYS A O 1
ATOM 955 N N . ASP A 1 127 ? 11.658 5.425 -10.843 1.00 61.56 127 ASP A N 1
ATOM 956 C CA . ASP A 1 127 ? 13.046 5.495 -11.301 1.00 61.56 127 ASP A CA 1
ATOM 957 C C . ASP A 1 127 ? 13.938 4.418 -10.660 1.00 61.56 127 ASP A C 1
ATOM 959 O O . ASP A 1 127 ? 15.159 4.559 -10.601 1.00 61.56 127 ASP A O 1
ATOM 963 N N . LEU A 1 128 ? 13.353 3.285 -10.254 1.00 56.41 128 LEU A N 1
ATOM 964 C CA . LEU A 1 128 ? 14.077 2.107 -9.760 1.00 56.41 128 LEU A CA 1
ATOM 965 C C . LEU A 1 128 ? 15.090 1.508 -10.766 1.00 56.41 128 LEU A C 1
ATOM 967 O O . LEU A 1 128 ? 15.773 0.540 -10.434 1.00 56.41 128 LEU A O 1
ATOM 971 N N . GLN A 1 129 ? 15.287 2.109 -11.948 1.00 46.72 129 GLN A N 1
ATOM 972 C CA . GLN A 1 129 ? 16.585 2.056 -12.627 1.00 46.72 129 GLN A CA 1
ATOM 973 C C . GLN A 1 129 ? 17.613 2.923 -11.873 1.00 46.72 129 GLN A C 1
ATOM 975 O O . GLN A 1 129 ? 18.029 3.984 -12.329 1.00 46.72 129 GLN A O 1
ATOM 980 N N . GLY A 1 130 ? 18.039 2.447 -10.700 1.00 42.00 130 GLY A N 1
ATOM 981 C CA . GLY A 1 130 ? 19.204 2.984 -9.992 1.00 42.00 130 GLY A CA 1
ATOM 982 C C . GLY A 1 130 ? 18.945 4.043 -8.916 1.00 42.00 130 GLY A C 1
ATOM 983 O O . GLY A 1 130 ? 19.917 4.603 -8.412 1.00 42.00 130 GLY A O 1
ATOM 984 N N . SER A 1 131 ? 17.695 4.305 -8.522 1.00 38.62 131 SER A N 1
ATOM 985 C CA . SER A 1 131 ? 17.367 5.203 -7.404 1.00 38.62 131 SER A CA 1
ATOM 986 C C . SER A 1 131 ? 16.553 4.475 -6.318 1.00 38.62 131 SER A C 1
ATOM 988 O O . SER A 1 131 ? 15.436 3.997 -6.511 1.00 38.62 131 SER A O 1
ATOM 990 N N . GLU A 1 132 ? 17.191 4.307 -5.158 1.00 47.47 132 GLU A N 1
ATOM 991 C CA . GLU A 1 132 ? 16.767 3.444 -4.054 1.00 47.47 132 GLU A CA 1
ATOM 992 C C . GLU A 1 132 ? 16.130 4.243 -2.912 1.00 47.47 132 GLU A C 1
ATOM 994 O O . GLU A 1 132 ? 16.745 4.513 -1.877 1.00 47.47 132 GLU A O 1
ATOM 999 N N . ARG A 1 133 ? 14.871 4.653 -3.080 1.00 44.53 133 ARG A N 1
ATOM 1000 C CA . ARG A 1 133 ? 14.139 5.386 -2.036 1.00 44.53 133 ARG A CA 1
ATOM 1001 C C . ARG A 1 133 ? 12.809 4.721 -1.706 1.00 44.53 133 ARG A C 1
ATOM 1003 O O . ARG A 1 133 ? 11.845 4.878 -2.419 1.00 44.53 133 ARG A O 1
ATOM 1010 N N . ILE A 1 134 ? 12.730 4.041 -0.565 1.00 51.38 134 ILE A N 1
ATOM 1011 C CA . ILE A 1 134 ? 11.477 3.520 0.011 1.00 51.38 134 ILE A CA 1
ATOM 1012 C C . ILE A 1 134 ? 10.728 2.555 -0.919 1.00 51.38 134 ILE A C 1
ATOM 1014 O O . ILE A 1 134 ? 9.745 2.908 -1.563 1.00 51.38 134 ILE A O 1
ATOM 1018 N N . ALA A 1 135 ? 11.151 1.292 -0.906 1.00 58.34 135 ALA A N 1
ATOM 1019 C CA . ALA A 1 135 ? 10.272 0.194 -1.291 1.00 58.34 135 ALA A CA 1
ATOM 1020 C C . ALA A 1 135 ? 9.455 -0.255 -0.067 1.00 58.34 135 ALA A C 1
ATOM 1022 O O . ALA A 1 135 ? 9.973 -0.293 1.057 1.00 58.34 135 ALA A O 1
ATOM 1023 N N . VAL A 1 136 ? 8.183 -0.585 -0.271 1.00 61.12 136 VAL A N 1
ATOM 1024 C CA . VAL A 1 136 ? 7.352 -1.300 0.698 1.00 61.12 136 VAL A CA 1
ATOM 1025 C C . VAL A 1 136 ? 6.832 -2.569 0.025 1.00 61.12 136 VAL A C 1
ATOM 1027 O O . VAL A 1 136 ? 6.138 -2.497 -0.988 1.00 61.12 136 VAL A O 1
ATOM 1030 N N . GLU A 1 137 ? 7.178 -3.728 0.583 1.00 60.56 137 GLU A N 1
ATOM 1031 C CA . GLU A 1 137 ? 6.678 -5.037 0.137 1.00 60.56 137 GLU A CA 1
ATOM 1032 C C . GLU A 1 137 ? 5.694 -5.593 1.173 1.00 60.56 137 GLU A C 1
ATOM 1034 O O . GLU A 1 137 ? 5.949 -5.534 2.384 1.00 60.56 137 GLU A O 1
ATOM 1039 N N . LEU A 1 138 ? 4.563 -6.119 0.696 1.00 61.53 138 LEU A N 1
ATOM 1040 C CA . LEU A 1 138 ? 3.660 -6.927 1.509 1.00 61.53 138 LEU A CA 1
ATOM 1041 C C . LEU A 1 138 ? 4.249 -8.338 1.631 1.00 61.53 138 LEU A C 1
ATOM 1043 O O . LEU A 1 138 ? 4.265 -9.089 0.661 1.00 61.53 138 LEU A O 1
ATOM 1047 N N . VAL A 1 139 ? 4.713 -8.702 2.827 1.00 52.09 139 VAL A N 1
ATOM 1048 C CA . VAL A 1 139 ? 5.402 -9.982 3.071 1.00 52.09 139 VAL A CA 1
ATOM 1049 C C . VAL A 1 139 ? 4.416 -11.106 3.414 1.00 52.09 139 VAL A C 1
ATOM 1051 O O . VAL A 1 139 ? 4.690 -12.276 3.160 1.00 52.09 139 VAL A O 1
ATOM 1054 N N . SER A 1 140 ? 3.252 -10.784 3.990 1.00 52.56 140 SER A N 1
ATOM 1055 C CA . SER A 1 140 ? 2.234 -11.786 4.333 1.00 52.56 140 SER A CA 1
ATOM 1056 C C . SER A 1 140 ? 0.820 -11.205 4.436 1.00 52.56 140 SER A C 1
ATOM 1058 O O . SER A 1 140 ? 0.637 -10.083 4.904 1.00 52.56 140 SER A O 1
ATOM 1060 N N . ARG A 1 141 ? -0.192 -11.990 4.031 1.00 57.50 141 ARG A N 1
ATOM 1061 C CA . ARG A 1 141 ? -1.633 -11.691 4.153 1.00 57.50 141 ARG A CA 1
ATOM 1062 C C . ARG A 1 141 ? -2.245 -12.531 5.276 1.00 57.50 141 ARG A C 1
ATOM 1064 O O . ARG A 1 141 ? -2.185 -13.755 5.230 1.00 57.50 141 ARG A O 1
ATOM 1071 N N . MET A 1 142 ? -2.891 -11.890 6.248 1.00 49.91 142 MET A N 1
ATOM 1072 C CA . MET A 1 142 ? -3.758 -12.540 7.234 1.00 49.91 142 MET A CA 1
ATOM 1073 C C . MET A 1 142 ? -5.189 -12.046 7.016 1.00 49.91 142 MET A C 1
ATOM 1075 O O . MET A 1 142 ? -5.513 -10.921 7.388 1.00 49.91 142 MET A O 1
ATOM 1079 N N . ALA A 1 143 ? -6.003 -12.908 6.393 1.00 54.53 143 ALA A N 1
ATOM 1080 C CA . ALA A 1 143 ? -7.375 -12.669 5.933 1.00 54.53 143 ALA A CA 1
ATOM 1081 C C . ALA A 1 143 ? -7.502 -11.572 4.855 1.00 54.53 143 ALA A C 1
ATOM 1083 O O . ALA A 1 143 ? -6.911 -10.509 4.965 1.00 54.53 143 ALA A O 1
ATOM 1084 N N . ALA A 1 144 ? -8.273 -11.819 3.792 1.00 51.22 144 ALA A N 1
ATOM 1085 C CA . ALA A 1 144 ? -8.954 -10.706 3.127 1.00 51.22 144 ALA A CA 1
ATOM 1086 C C . ALA A 1 144 ? -10.313 -11.140 2.600 1.00 51.22 144 ALA A C 1
ATOM 1088 O O . ALA A 1 144 ? -10.476 -12.281 2.168 1.00 51.22 144 ALA A O 1
ATOM 1089 N N . THR A 1 145 ? -11.256 -10.213 2.650 1.00 53.44 145 THR A N 1
ATOM 1090 C CA . THR A 1 145 ? -12.574 -10.277 2.028 1.00 53.44 145 THR A CA 1
ATOM 1091 C C . THR A 1 145 ? -12.490 -9.601 0.668 1.00 53.44 145 THR A C 1
ATOM 1093 O O . THR A 1 145 ? -12.357 -8.388 0.622 1.00 53.44 145 THR A O 1
ATOM 1096 N N . THR A 1 146 ? -12.557 -10.364 -0.424 1.00 53.16 146 THR A N 1
ATOM 1097 C CA . THR A 1 146 ? -12.437 -9.822 -1.785 1.00 53.16 146 THR A CA 1
ATOM 1098 C C . THR A 1 146 ? -13.497 -8.750 -2.052 1.00 53.16 146 THR A C 1
ATOM 1100 O O . THR A 1 146 ? -14.688 -9.008 -1.857 1.00 53.16 146 THR A O 1
ATOM 1103 N N . CYS A 1 147 ? -13.100 -7.565 -2.521 1.00 49.41 147 CYS A N 1
ATOM 1104 C CA . CYS A 1 147 ? -14.061 -6.616 -3.085 1.00 49.41 147 CYS A CA 1
ATOM 1105 C C . CYS A 1 147 ? -14.414 -7.028 -4.512 1.00 49.41 147 CYS A C 1
ATOM 1107 O O . CYS A 1 147 ? -13.531 -7.307 -5.317 1.00 49.41 147 CYS A O 1
ATOM 1109 N N . LYS A 1 148 ? -15.707 -7.042 -4.829 1.00 57.41 148 LYS A N 1
ATOM 1110 C CA . LYS A 1 148 ? -16.177 -7.119 -6.212 1.00 57.41 148 LYS A CA 1
ATOM 1111 C C . LYS A 1 148 ? -16.476 -5.690 -6.664 1.00 57.41 148 LYS A C 1
ATOM 1113 O O . LYS A 1 148 ? -17.255 -5.020 -5.984 1.00 57.41 148 LYS A O 1
ATOM 1118 N N . LEU A 1 149 ? -15.800 -5.234 -7.719 1.00 55.19 149 LEU A N 1
ATOM 1119 C CA . LEU A 1 149 ? -16.203 -4.044 -8.473 1.00 55.19 149 LEU A CA 1
ATOM 1120 C C . LEU A 1 149 ? -17.375 -4.398 -9.390 1.00 55.19 149 LEU A C 1
ATOM 1122 O O . LEU A 1 149 ? -17.357 -5.530 -9.929 1.00 55.19 149 LEU A O 1
#